Protein AF-A0A9X5X7S8-F1 (afdb_monomer)

Solvent-accessible surface area (backbone atoms only — not comparable to full-atom values): 10255 Å² total; per-residue (Å²): 139,88,82,79,71,63,35,46,61,73,51,61,55,65,94,65,98,62,32,58,43,44,41,69,52,70,78,84,65,47,69,49,73,74,69,90,82,85,62,91,90,72,56,97,88,68,83,87,87,81,84,82,87,75,83,74,54,84,71,75,39,79,61,80,44,50,60,21,44,30,41,74,48,73,40,27,12,26,93,45,73,24,58,97,58,22,93,83,48,43,58,40,38,66,39,53,30,46,49,61,84,63,31,38,35,29,89,80,42,79,94,50,71,48,75,65,82,80,72,81,94,77,85,83,78,86,71,54,73,68,56,48,53,53,50,52,53,58,48,49,58,55,28,70,75,49,77,82,44,80,40,65,82,64,83,75,82,84,132

Sequence (159 aa):
FRLECRDWTDCQVGNNDNANDVRDIDLTIPHMLSGPIGVEGAEPGDLLVVDILDLGPVPQQTGDAAGQGWGYTGIFAKANGGGFLTDYFPDAYKAVWDFHGQQAVSRHLPGIRFTGITHPGLFGTAPSTEMLARWNAREQALIDTDPNRVPPLAVPPDA

pLDDT: mean 95.01, std 6.03, range [49.91, 98.69]

Mean predicted aligned error: 3.45 Å

Structure (mmCIF, N/CA/C/O backbone):
data_AF-A0A9X5X7S8-F1
#
_entry.id   AF-A0A9X5X7S8-F1
#
loop_
_atom_site.group_PDB
_atom_site.id
_atom_site.type_symbol
_atom_site.label_atom_id
_atom_site.label_alt_id
_atom_site.label_comp_id
_atom_site.label_asym_id
_atom_site.label_entity_id
_atom_site.label_seq_id
_atom_site.pdbx_PDB_ins_code
_atom_site.Cartn_x
_atom_site.Cartn_y
_atom_site.Cartn_z
_atom_site.occupancy
_atom_site.B_iso_or_equiv
_atom_site.auth_seq_id
_atom_site.auth_comp_id
_atom_site.auth_asym_id
_atom_site.auth_atom_id
_atom_site.pdbx_PDB_model_num
ATOM 1 N N . PHE A 1 1 ? -3.133 22.196 6.987 1.00 92.31 1 PHE A N 1
ATOM 2 C CA . PHE A 1 1 ? -1.695 21.931 7.237 1.00 92.31 1 PHE A CA 1
ATOM 3 C C . PHE A 1 1 ? -1.187 20.970 6.162 1.00 92.31 1 PHE A C 1
ATOM 5 O O . PHE A 1 1 ? -1.970 20.624 5.285 1.00 92.31 1 PHE A O 1
ATOM 12 N N . ARG A 1 2 ? 0.094 20.585 6.175 1.00 92.94 2 ARG A N 1
ATOM 13 C CA . ARG A 1 2 ? 0.653 19.560 5.276 1.00 92.94 2 ARG A CA 1
ATOM 14 C C . ARG A 1 2 ? 1.170 18.393 6.106 1.00 92.94 2 ARG A C 1
ATOM 16 O O . ARG A 1 2 ? 1.623 18.615 7.225 1.00 92.94 2 ARG A O 1
ATOM 23 N N . LEU A 1 3 ? 1.090 17.193 5.550 1.00 93.62 3 LEU A N 1
ATOM 24 C CA . LEU A 1 3 ? 1.578 15.970 6.166 1.00 93.62 3 LEU A CA 1
ATOM 25 C C . LEU A 1 3 ? 2.434 15.236 5.138 1.00 93.62 3 LEU A C 1
ATOM 27 O O . LEU A 1 3 ? 1.958 14.934 4.046 1.00 93.62 3 LEU A O 1
ATOM 31 N N . GLU A 1 4 ? 3.693 14.984 5.473 1.00 92.50 4 GLU A N 1
ATOM 32 C CA . GLU A 1 4 ? 4.560 14.143 4.650 1.00 92.50 4 GLU A CA 1
ATOM 33 C C . GLU A 1 4 ? 4.287 12.678 4.976 1.00 92.50 4 GLU A C 1
ATOM 35 O O . GLU A 1 4 ? 4.047 12.339 6.134 1.00 92.50 4 GLU A O 1
ATOM 40 N N . CYS A 1 5 ? 4.296 11.821 3.959 1.00 92.81 5 CYS A N 1
ATOM 41 C CA . CYS A 1 5 ? 4.031 10.392 4.090 1.00 92.81 5 CYS A CA 1
ATOM 42 C C . CYS A 1 5 ? 5.209 9.611 3.518 1.00 92.81 5 CYS A C 1
ATOM 44 O O . CYS A 1 5 ? 5.721 9.954 2.450 1.00 92.81 5 CYS A O 1
ATOM 46 N N . ARG A 1 6 ? 5.621 8.559 4.223 1.00 93.19 6 ARG A N 1
ATOM 47 C CA . ARG A 1 6 ? 6.589 7.595 3.703 1.00 93.19 6 ARG A CA 1
ATOM 48 C C . ARG A 1 6 ? 5.872 6.597 2.794 1.00 93.19 6 ARG A C 1
ATOM 50 O O . ARG A 1 6 ? 4.664 6.399 2.914 1.00 93.19 6 ARG A O 1
ATOM 57 N N . ASP A 1 7 ? 6.618 5.975 1.887 1.00 95.31 7 ASP A N 1
ATOM 58 C CA . ASP A 1 7 ? 6.135 4.799 1.167 1.00 95.31 7 ASP A CA 1
ATOM 59 C C . ASP A 1 7 ? 5.621 3.740 2.156 1.00 95.31 7 ASP A C 1
ATOM 61 O O . ASP A 1 7 ? 6.226 3.521 3.209 1.00 95.31 7 ASP A O 1
ATOM 65 N N . TRP A 1 8 ? 4.514 3.078 1.808 1.00 97.31 8 TRP A N 1
ATOM 66 C CA . TRP A 1 8 ? 3.817 2.140 2.694 1.00 97.31 8 TRP A CA 1
ATOM 67 C C . TRP A 1 8 ? 4.706 1.007 3.213 1.00 97.31 8 TRP A C 1
ATOM 69 O O . TRP A 1 8 ? 4.443 0.505 4.302 1.00 97.31 8 TRP A O 1
ATOM 79 N N . THR A 1 9 ? 5.765 0.646 2.478 1.00 97.06 9 THR A N 1
ATOM 80 C CA . THR A 1 9 ? 6.698 -0.432 2.837 1.00 97.06 9 THR A CA 1
ATOM 81 C C . THR A 1 9 ? 7.872 0.021 3.682 1.00 97.06 9 THR A C 1
ATOM 83 O O . THR A 1 9 ? 8.786 -0.763 3.900 1.00 97.06 9 THR A O 1
ATOM 86 N N . ASP A 1 10 ? 7.894 1.276 4.131 1.00 96.50 10 ASP A N 1
ATOM 87 C CA . ASP A 1 10 ? 9.080 1.881 4.738 1.00 96.50 10 ASP A CA 1
ATOM 88 C C . ASP A 1 10 ? 10.268 1.967 3.755 1.00 96.50 10 ASP A C 1
ATOM 90 O O . ASP A 1 10 ? 11.433 1.959 4.145 1.00 96.50 10 ASP A O 1
ATOM 94 N N . CYS A 1 11 ? 9.983 2.113 2.456 1.00 96.12 11 CYS A N 1
ATOM 95 C CA . CYS A 1 11 ? 10.978 2.160 1.377 1.00 96.12 11 CYS A CA 1
ATOM 96 C C . CYS A 1 11 ? 11.795 0.862 1.206 1.00 96.12 11 CYS A C 1
ATOM 98 O O . CYS A 1 11 ? 12.955 0.920 0.800 1.00 96.12 11 CYS A O 1
ATOM 100 N N . GLN A 1 12 ? 11.209 -0.304 1.496 1.00 98.00 12 GLN A N 1
ATOM 101 C CA . GLN A 1 12 ? 11.860 -1.599 1.252 1.00 98.00 12 GLN A CA 1
ATOM 102 C C . GLN A 1 12 ? 12.048 -1.899 -0.245 1.00 98.00 12 GLN A C 1
ATOM 104 O O . GLN A 1 12 ? 12.989 -2.594 -0.626 1.00 98.00 12 GLN A O 1
ATOM 109 N N . VAL A 1 13 ? 11.175 -1.365 -1.106 1.00 98.31 13 VAL A N 1
ATOM 110 C CA . VAL A 1 13 ? 11.255 -1.543 -2.564 1.00 98.31 13 VAL A CA 1
ATOM 111 C C . VAL A 1 13 ? 12.123 -0.456 -3.192 1.00 98.31 13 VAL A C 1
ATOM 113 O O . VAL A 1 13 ? 11.889 0.733 -2.982 1.00 98.31 13 VAL A O 1
ATOM 116 N N . GLY A 1 14 ? 13.095 -0.860 -4.015 1.00 97.75 14 GLY A N 1
ATOM 117 C CA . GLY A 1 14 ? 14.013 0.049 -4.698 1.00 97.75 14 GLY A CA 1
ATOM 118 C C . GLY A 1 14 ? 13.693 0.273 -6.179 1.00 97.75 14 GLY A C 1
ATOM 119 O O . GLY A 1 14 ? 13.107 -0.581 -6.859 1.00 97.75 14 GLY A O 1
ATOM 120 N N . ASN A 1 15 ? 14.165 1.407 -6.713 1.00 98.25 15 ASN A N 1
ATOM 121 C CA . ASN A 1 15 ? 14.152 1.704 -8.147 1.00 98.25 15 ASN A CA 1
ATOM 122 C C . ASN A 1 15 ? 15.256 0.914 -8.867 1.00 98.25 15 ASN A C 1
ATOM 124 O O . ASN A 1 15 ? 16.349 1.409 -9.129 1.00 98.25 15 ASN A O 1
ATOM 128 N N . ASN A 1 16 ? 14.974 -0.351 -9.153 1.00 97.75 16 ASN A N 1
ATOM 129 C CA . ASN A 1 16 ? 15.875 -1.269 -9.841 1.00 97.75 16 ASN A CA 1
ATOM 130 C C . ASN A 1 16 ? 15.061 -2.288 -10.660 1.00 97.75 16 ASN A C 1
ATOM 132 O O . ASN A 1 16 ? 13.835 -2.361 -10.541 1.00 97.75 16 ASN A O 1
ATOM 136 N N . ASP A 1 17 ? 15.750 -3.093 -11.466 1.00 98.06 17 ASP A N 1
ATOM 137 C CA . ASP A 1 17 ? 15.126 -4.066 -12.377 1.00 98.06 17 ASP A CA 1
ATOM 138 C C . ASP A 1 17 ? 15.087 -5.482 -11.770 1.00 98.06 17 ASP A C 1
ATOM 140 O O . ASP A 1 17 ? 15.123 -6.488 -12.477 1.00 98.06 17 ASP A O 1
ATOM 144 N N . ASN A 1 18 ? 15.044 -5.571 -10.437 1.00 97.75 18 ASN A N 1
ATOM 145 C CA . ASN A 1 18 ? 15.018 -6.820 -9.687 1.00 97.75 18 ASN A CA 1
ATOM 146 C C . ASN A 1 18 ? 13.773 -6.880 -8.792 1.00 97.75 18 ASN A C 1
ATOM 148 O O . ASN A 1 18 ? 13.597 -6.034 -7.927 1.00 97.75 18 ASN A O 1
ATOM 152 N N . ALA A 1 19 ? 12.921 -7.891 -8.972 1.00 98.31 19 ALA A N 1
ATOM 153 C CA . ALA A 1 19 ? 11.708 -8.075 -8.170 1.00 98.31 19 ALA A CA 1
ATOM 154 C C . ALA A 1 19 ? 11.944 -8.801 -6.829 1.00 98.31 19 ALA A C 1
ATOM 156 O O . ALA A 1 19 ? 10.987 -9.082 -6.112 1.00 98.31 19 ALA A O 1
ATOM 157 N N 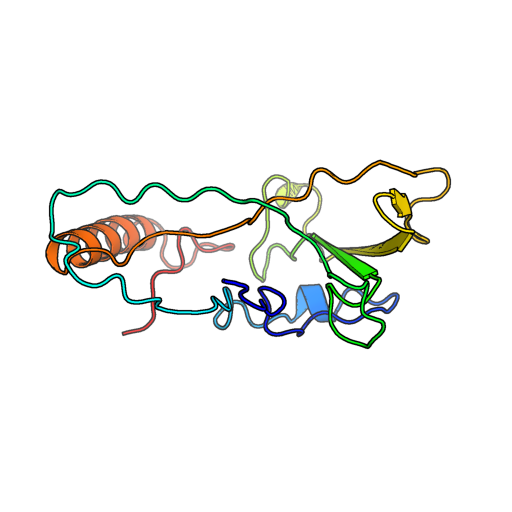. ASN A 1 20 ? 13.192 -9.122 -6.472 1.00 98.56 20 ASN A N 1
ATOM 158 C CA . ASN A 1 20 ? 13.505 -9.777 -5.202 1.00 98.56 20 ASN A CA 1
ATOM 159 C C . ASN A 1 20 ? 13.127 -8.914 -3.994 1.00 98.56 20 ASN A C 1
ATOM 161 O O . ASN A 1 20 ? 12.726 -9.467 -2.983 1.00 98.56 20 ASN A O 1
ATOM 165 N N . ASP A 1 21 ? 13.201 -7.585 -4.097 1.00 98.19 21 ASP A N 1
ATOM 166 C CA . ASP A 1 21 ? 12.756 -6.694 -3.017 1.00 98.19 21 ASP A CA 1
ATOM 167 C C . ASP A 1 21 ? 11.237 -6.749 -2.787 1.00 98.19 21 ASP A C 1
ATOM 169 O O . ASP A 1 21 ? 10.787 -6.578 -1.664 1.00 98.19 21 ASP A O 1
ATOM 173 N N . VAL A 1 22 ? 10.448 -7.074 -3.817 1.00 98.50 22 VAL A N 1
ATOM 174 C CA . VAL A 1 22 ? 9.015 -7.395 -3.686 1.00 98.50 22 VAL A CA 1
ATOM 175 C C . VAL A 1 22 ? 8.811 -8.819 -3.162 1.00 98.50 22 VAL A C 1
ATOM 177 O O . VAL A 1 22 ? 7.898 -9.056 -2.377 1.00 98.50 22 VAL A O 1
ATOM 180 N N . ARG A 1 23 ? 9.645 -9.782 -3.583 1.00 98.44 23 ARG A N 1
ATOM 181 C CA . ARG A 1 23 ? 9.575 -11.179 -3.116 1.00 98.44 23 ARG A CA 1
ATOM 182 C C . ARG A 1 23 ? 9.859 -11.297 -1.622 1.00 98.44 23 ARG A C 1
ATOM 184 O O . ARG A 1 23 ? 9.152 -12.026 -0.935 1.00 98.44 23 ARG A O 1
ATOM 191 N N . ASP A 1 24 ? 10.903 -10.618 -1.162 1.00 98.19 24 ASP A N 1
ATOM 192 C CA . ASP A 1 24 ? 11.489 -10.762 0.174 1.00 98.19 24 ASP A CA 1
ATOM 193 C C . ASP A 1 24 ? 11.032 -9.660 1.134 1.00 98.19 24 ASP A C 1
ATOM 195 O O . ASP A 1 24 ? 11.599 -9.512 2.214 1.00 98.19 24 ASP A O 1
ATOM 199 N N . ILE A 1 25 ? 10.035 -8.870 0.730 1.00 97.38 25 ILE A N 1
ATOM 200 C CA . ILE A 1 25 ? 9.527 -7.772 1.537 1.00 97.38 25 ILE A CA 1
ATOM 201 C C . ILE A 1 25 ? 9.036 -8.277 2.896 1.00 97.38 25 ILE A C 1
ATOM 203 O O . ILE A 1 25 ? 8.362 -9.310 2.987 1.00 97.38 25 ILE A O 1
ATOM 207 N N . ASP A 1 26 ? 9.339 -7.525 3.946 1.00 96.69 26 ASP A N 1
ATOM 208 C CA . ASP A 1 26 ? 8.786 -7.754 5.269 1.00 96.69 26 ASP A CA 1
ATOM 209 C C . ASP A 1 26 ? 7.400 -7.108 5.351 1.00 96.69 26 ASP A C 1
ATOM 211 O O . ASP A 1 26 ? 7.264 -5.888 5.493 1.00 96.69 26 ASP A O 1
ATOM 215 N N . LEU A 1 27 ? 6.364 -7.943 5.224 1.00 95.06 27 LEU A N 1
ATOM 216 C CA . LEU A 1 27 ? 4.960 -7.535 5.298 1.00 95.06 27 LEU A CA 1
ATOM 217 C C . LEU A 1 27 ? 4.465 -7.286 6.732 1.00 95.06 27 LEU A C 1
ATOM 219 O O . LEU A 1 27 ? 3.300 -6.932 6.892 1.00 95.06 27 LEU A O 1
ATOM 223 N N . THR A 1 28 ? 5.314 -7.422 7.757 1.00 93.44 28 THR A N 1
ATOM 224 C CA . THR A 1 28 ? 4.962 -7.037 9.138 1.00 93.44 28 THR A CA 1
ATOM 225 C C . THR A 1 28 ? 5.122 -5.531 9.390 1.00 93.44 28 THR A C 1
ATOM 227 O O . THR A 1 28 ? 4.569 -4.996 10.346 1.00 93.44 28 THR A O 1
ATOM 230 N N . ILE A 1 29 ? 5.849 -4.829 8.512 1.00 94.56 29 ILE A N 1
ATOM 231 C CA . ILE A 1 29 ? 6.125 -3.389 8.618 1.00 94.56 29 ILE A CA 1
ATOM 232 C C . ILE A 1 29 ? 4.991 -2.501 8.067 1.00 94.56 29 ILE A C 1
ATOM 234 O O . ILE A 1 29 ? 4.660 -1.500 8.708 1.00 94.56 29 ILE A O 1
ATOM 238 N N . PRO A 1 30 ? 4.392 -2.785 6.889 1.00 94.88 30 PRO A N 1
ATOM 239 C CA . PRO A 1 30 ? 3.355 -1.931 6.328 1.00 94.88 30 PRO A CA 1
ATOM 240 C C . PRO A 1 30 ? 2.097 -1.860 7.210 1.00 94.88 30 PRO A C 1
ATOM 242 O O . PRO A 1 30 ? 1.693 -2.830 7.835 1.00 94.88 30 PRO A O 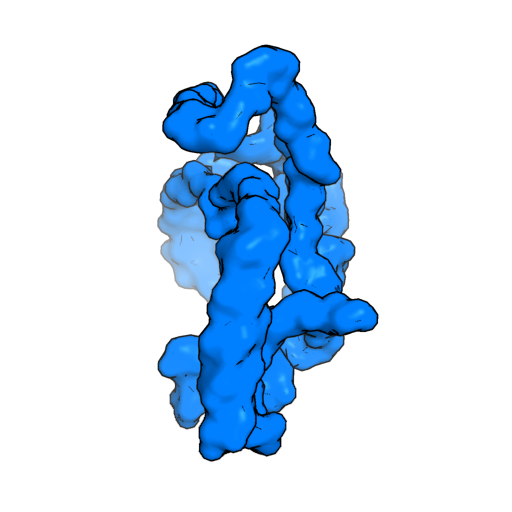1
ATOM 245 N N . HIS A 1 31 ? 1.358 -0.753 7.224 1.00 95.75 31 HIS A N 1
ATOM 246 C CA . HIS A 1 31 ? 1.538 0.455 6.418 1.00 95.75 31 HIS A CA 1
ATOM 247 C C . HIS A 1 31 ? 2.113 1.582 7.278 1.00 95.75 31 HIS A C 1
ATOM 249 O O . HIS A 1 31 ? 1.559 1.898 8.331 1.00 95.75 31 HIS A O 1
ATOM 255 N N . MET A 1 32 ? 3.162 2.252 6.799 1.00 96.31 32 MET A N 1
ATOM 256 C CA . MET A 1 32 ? 3.714 3.429 7.478 1.00 96.31 32 MET A CA 1
ATOM 257 C C . MET A 1 32 ? 2.767 4.631 7.357 1.00 96.31 32 MET A C 1
ATOM 259 O O . MET A 1 32 ? 2.703 5.285 6.316 1.00 96.31 32 MET A O 1
ATOM 263 N N . LEU A 1 33 ? 2.023 4.925 8.427 1.00 96.56 33 LEU A N 1
ATOM 264 C CA . LEU A 1 33 ? 1.075 6.040 8.485 1.00 96.56 33 LEU A CA 1
ATOM 265 C C . LEU A 1 33 ? 1.665 7.243 9.221 1.00 96.56 33 LEU A C 1
ATOM 267 O O . LEU A 1 33 ? 2.236 7.115 10.302 1.00 96.56 33 LEU A O 1
ATOM 271 N N . SER A 1 34 ? 1.450 8.434 8.670 1.00 96.50 34 SER A N 1
ATOM 272 C CA . SER A 1 34 ? 1.805 9.686 9.334 1.00 96.50 34 SER A CA 1
ATOM 273 C C . SER A 1 34 ? 0.689 10.124 10.281 1.00 96.50 34 SER A C 1
ATOM 275 O O . SER A 1 34 ? -0.441 10.366 9.861 1.00 96.50 34 SER A O 1
ATOM 277 N N . GLY A 1 35 ? 1.003 10.235 11.570 1.00 96.44 35 GLY A N 1
ATOM 278 C CA . GLY A 1 35 ? 0.042 10.562 12.620 1.00 96.44 35 GLY A CA 1
ATOM 279 C C . GLY A 1 35 ? 0.373 9.855 13.940 1.00 96.44 35 GLY A C 1
ATOM 280 O O . GLY A 1 35 ? 1.511 9.422 14.121 1.00 96.44 35 GLY A O 1
ATOM 281 N N . PRO A 1 36 ? -0.604 9.730 14.859 1.00 97.00 36 PRO A N 1
ATOM 282 C CA . PRO A 1 36 ? -1.965 10.271 14.768 1.00 97.00 36 PRO A CA 1
ATOM 283 C C . PRO A 1 36 ? -1.994 11.806 14.866 1.00 97.00 36 PRO A C 1
ATOM 285 O O . PRO A 1 36 ? -1.171 12.413 15.548 1.00 97.00 36 PRO A O 1
ATOM 288 N N . ILE A 1 37 ? -2.958 12.442 14.194 1.00 97.56 37 ILE A N 1
ATOM 289 C CA . ILE A 1 37 ? -3.185 13.894 14.276 1.00 97.56 37 ILE A CA 1
ATOM 290 C C . ILE A 1 37 ? -4.335 14.154 15.248 1.00 97.56 37 ILE A C 1
ATOM 292 O O . ILE A 1 37 ? -5.449 13.681 15.033 1.00 97.56 37 ILE A O 1
ATOM 296 N N . GLY A 1 38 ? -4.067 14.917 16.307 1.00 97.12 38 GLY A N 1
ATOM 297 C CA . GLY A 1 38 ? -5.094 15.348 17.253 1.00 97.12 38 GLY A CA 1
ATOM 298 C C . GLY A 1 38 ? -5.926 16.508 16.707 1.00 97.12 38 GLY A C 1
ATOM 299 O O . GLY A 1 38 ? -5.375 17.470 16.173 1.00 97.12 38 GLY A O 1
ATOM 300 N N . VAL A 1 39 ? -7.246 16.429 16.881 1.00 97.88 39 VAL A N 1
ATOM 301 C CA . VAL A 1 39 ? -8.192 17.517 16.598 1.00 97.88 39 VAL A CA 1
ATOM 302 C C . VAL A 1 39 ? -8.837 17.921 17.918 1.00 97.88 39 VAL A C 1
ATOM 304 O O . VAL A 1 39 ? -9.577 17.144 18.516 1.00 97.88 39 VAL A O 1
ATOM 307 N N . GLU A 1 40 ? -8.502 19.113 18.409 1.00 98.12 40 GLU A N 1
ATOM 308 C CA . GLU A 1 40 ? -9.026 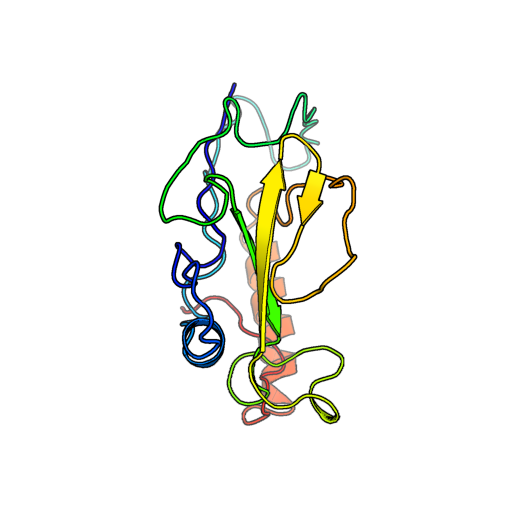19.623 19.678 1.00 98.12 40 GLU A CA 1
ATOM 309 C C . GLU A 1 40 ? -10.553 19.767 19.615 1.00 98.12 40 GLU A C 1
ATOM 311 O O . GLU A 1 40 ? -11.093 20.325 18.661 1.00 98.12 40 GLU A O 1
ATOM 316 N N . GLY A 1 41 ? -11.241 19.248 20.635 1.00 98.00 41 GLY A N 1
ATOM 317 C CA . GLY A 1 41 ? -12.700 19.289 20.742 1.00 98.00 41 GLY A CA 1
ATOM 318 C C . GLY A 1 41 ? -13.454 18.194 19.982 1.00 98.00 41 GLY A C 1
ATOM 319 O O . GLY A 1 41 ? -14.672 18.161 20.090 1.00 98.00 41 GLY A O 1
ATOM 320 N N . ALA A 1 42 ? -12.777 17.305 19.246 1.00 98.19 42 ALA A N 1
ATOM 321 C CA . ALA A 1 42 ? -13.430 16.156 18.617 1.00 98.19 42 ALA A CA 1
ATOM 322 C C . ALA A 1 42 ? -13.769 15.065 19.651 1.00 98.19 42 ALA A C 1
ATOM 324 O O . ALA A 1 42 ? -12.903 14.660 20.433 1.00 98.19 42 ALA A O 1
ATOM 325 N N . GLU A 1 43 ? -15.001 14.548 19.616 1.00 97.81 43 GLU A N 1
ATOM 326 C CA . GLU A 1 43 ? -15.514 13.549 20.561 1.00 97.81 43 GLU A CA 1
ATOM 327 C C . GLU A 1 43 ? -16.027 12.268 19.862 1.00 97.81 43 GLU A C 1
ATOM 329 O O . GLU A 1 43 ? -16.352 12.271 18.669 1.00 97.81 43 GLU A O 1
ATOM 334 N N . PRO A 1 44 ? -16.117 11.122 20.574 1.00 97.69 44 PRO A N 1
ATOM 335 C CA . PRO A 1 44 ? -16.738 9.918 20.029 1.00 97.69 44 PRO A CA 1
ATOM 336 C C . PRO A 1 44 ? -18.186 10.165 19.579 1.00 97.69 44 PRO A C 1
ATOM 338 O O . PRO A 1 44 ? -19.044 10.517 20.383 1.00 97.69 44 PRO A O 1
ATOM 341 N N . GLY A 1 45 ? -18.463 9.903 18.301 1.00 96.88 45 GLY A N 1
ATOM 342 C CA . GLY A 1 45 ? -19.774 10.131 17.682 1.00 96.88 45 GLY A CA 1
ATOM 343 C C . GLY A 1 45 ? -19.788 11.284 16.677 1.00 96.88 45 GLY A C 1
ATOM 344 O O . GLY A 1 45 ? -20.701 11.341 15.854 1.00 96.88 45 GLY A O 1
ATOM 345 N N . ASP A 1 46 ? -18.762 12.135 16.684 1.00 98.38 46 ASP A N 1
ATOM 346 C CA . ASP A 1 46 ? -18.594 13.185 15.684 1.00 98.38 46 ASP A CA 1
ATOM 347 C C . ASP A 1 46 ? -18.204 12.636 14.306 1.00 98.38 46 ASP A C 1
ATOM 349 O O . ASP A 1 46 ? -17.679 11.528 14.151 1.00 98.38 46 ASP A O 1
ATOM 353 N N . LEU A 1 47 ? -18.414 13.471 13.286 1.00 98.06 47 LEU A N 1
ATOM 354 C CA . LEU A 1 47 ? -17.867 13.276 11.948 1.00 98.06 47 LEU A CA 1
ATOM 355 C C . LEU A 1 47 ? -16.707 14.241 11.723 1.00 98.06 47 LEU A C 1
ATOM 357 O O . LEU A 1 47 ? -16.875 15.458 11.788 1.00 98.06 47 LEU A O 1
ATOM 361 N N . LEU A 1 48 ? -15.541 13.694 11.381 1.00 97.75 48 LEU A N 1
ATOM 362 C CA . LEU A 1 48 ? -14.409 14.497 10.940 1.00 97.75 48 LEU A CA 1
ATOM 363 C C . LEU A 1 48 ? -14.516 14.756 9.432 1.00 97.75 48 LEU A C 1
ATOM 365 O O . LEU A 1 48 ? -14.384 13.834 8.627 1.00 97.75 48 LEU A O 1
ATOM 369 N N . VAL A 1 49 ? -14.734 16.014 9.050 1.00 97.50 49 VAL A N 1
ATOM 370 C CA . VAL A 1 49 ? -14.700 16.444 7.645 1.00 97.50 49 VAL A CA 1
ATOM 371 C C . VAL A 1 49 ? -13.258 16.760 7.260 1.00 97.50 49 VAL A C 1
ATOM 373 O O . VAL A 1 49 ? -12.618 17.607 7.883 1.00 97.50 49 VAL A O 1
ATOM 376 N N . VAL A 1 50 ? -12.743 16.075 6.237 1.00 97.50 50 VAL A N 1
ATOM 377 C CA . VAL A 1 50 ? -11.376 16.259 5.733 1.00 97.50 50 VAL A CA 1
ATOM 378 C C . VAL A 1 50 ? -11.424 16.639 4.260 1.00 97.50 50 VAL A C 1
ATOM 380 O O . VAL A 1 50 ? -11.724 15.805 3.409 1.00 97.50 50 VAL A O 1
ATOM 383 N N . ASP A 1 51 ? -11.062 17.885 3.965 1.00 97.19 51 ASP A N 1
ATOM 384 C CA . ASP A 1 51 ? -10.863 18.350 2.595 1.00 97.19 51 ASP A CA 1
ATOM 385 C C . ASP A 1 51 ? -9.411 18.107 2.168 1.00 97.19 51 ASP A C 1
ATOM 387 O O . ASP A 1 51 ? -8.476 18.756 2.650 1.00 97.19 51 ASP A O 1
ATOM 391 N N . ILE A 1 52 ? -9.209 17.170 1.239 1.00 95.31 52 ILE A N 1
ATOM 392 C CA . ILE A 1 52 ? -7.908 16.956 0.597 1.00 95.31 52 ILE A CA 1
ATOM 393 C C . ILE A 1 52 ? -7.742 18.031 -0.475 1.00 95.31 52 ILE A C 1
ATOM 395 O O . ILE A 1 52 ? -8.240 17.903 -1.591 1.00 95.31 52 ILE A O 1
ATOM 399 N N . LEU A 1 53 ? -7.068 19.119 -0.103 1.00 94.75 53 LEU A N 1
ATOM 400 C CA . LEU A 1 53 ? -6.902 20.285 -0.973 1.00 94.75 53 LEU A CA 1
ATOM 401 C C . LEU A 1 53 ? -5.948 20.024 -2.142 1.00 94.75 53 LEU A C 1
ATOM 403 O O . LEU A 1 53 ? -6.141 20.568 -3.225 1.00 94.75 53 LEU A O 1
ATOM 407 N N . ASP A 1 54 ? -4.906 19.232 -1.901 1.00 90.75 54 ASP A N 1
ATOM 408 C CA . ASP A 1 54 ? -3.926 18.823 -2.901 1.00 90.75 54 ASP A CA 1
ATOM 409 C C . ASP A 1 54 ? -3.226 17.543 -2.428 1.00 90.75 54 ASP A C 1
ATOM 411 O O . ASP A 1 54 ? -3.129 17.288 -1.221 1.00 90.75 54 ASP A O 1
ATOM 415 N N . LEU A 1 55 ? -2.738 16.741 -3.372 1.00 89.44 55 LEU A N 1
ATOM 416 C CA . LEU A 1 55 ? -2.002 15.517 -3.091 1.00 89.44 55 LEU A CA 1
ATOM 417 C C . LEU A 1 55 ? -0.941 15.272 -4.158 1.00 89.44 5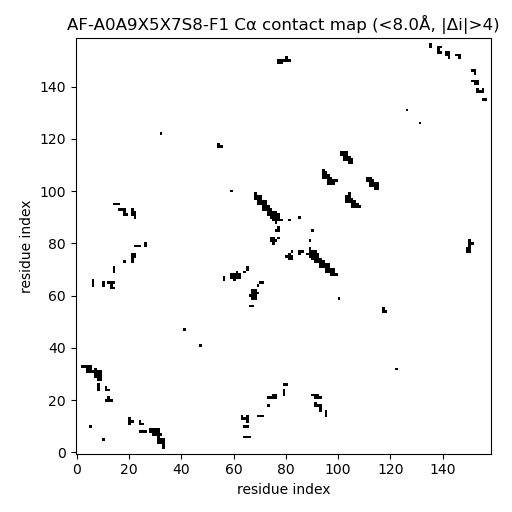5 LEU A C 1
ATOM 419 O O . LEU A 1 55 ? -1.221 15.162 -5.351 1.00 89.44 55 LEU A O 1
ATOM 423 N N . GLY A 1 56 ? 0.282 15.082 -3.690 1.00 82.56 56 GLY A N 1
ATOM 424 C CA . GLY A 1 56 ? 1.415 14.741 -4.521 1.00 82.56 56 GLY A CA 1
ATOM 425 C C . GLY A 1 56 ? 2.709 15.218 -3.880 1.00 82.56 56 GLY A C 1
ATOM 426 O O . GLY A 1 56 ? 2.697 15.860 -2.825 1.00 82.56 56 GLY A O 1
ATOM 427 N N . PRO A 1 57 ? 3.846 14.920 -4.507 1.00 70.25 57 PRO A N 1
ATOM 428 C CA . PRO A 1 57 ? 5.117 15.472 -4.084 1.00 70.25 57 PRO A CA 1
ATOM 429 C C . PRO A 1 57 ? 5.134 16.963 -4.468 1.00 70.25 57 PRO A C 1
ATOM 431 O O . PRO A 1 57 ? 5.235 17.321 -5.642 1.00 70.25 57 PRO A O 1
ATOM 434 N N . VAL A 1 58 ? 4.964 17.847 -3.478 1.00 66.12 58 VAL A N 1
ATOM 435 C CA . VAL A 1 58 ? 4.894 19.307 -3.670 1.00 66.12 58 VAL A CA 1
ATOM 436 C C . VAL A 1 58 ? 6.048 20.001 -2.926 1.00 66.12 58 VAL A C 1
ATOM 438 O O . VAL A 1 58 ? 5.939 20.211 -1.714 1.00 66.12 58 VAL A O 1
ATOM 441 N N . PRO A 1 59 ? 7.127 20.431 -3.618 1.00 79.12 59 PRO A N 1
ATOM 442 C CA . PRO A 1 59 ? 7.456 20.162 -5.026 1.00 79.12 59 PRO A CA 1
ATOM 443 C C . PRO A 1 59 ? 7.854 18.697 -5.263 1.00 79.12 59 PRO A C 1
ATOM 445 O O . PRO A 1 59 ? 8.136 17.969 -4.310 1.00 79.12 59 PRO A O 1
ATOM 448 N N . GLN A 1 60 ? 7.911 18.278 -6.536 1.00 79.62 60 GLN A N 1
ATOM 449 C CA . GLN A 1 60 ? 8.368 16.936 -6.901 1.00 79.62 60 GLN A CA 1
ATOM 450 C C . GLN A 1 60 ? 9.779 16.723 -6.351 1.00 79.62 60 GLN A C 1
ATOM 452 O O . GLN A 1 60 ? 10.728 17.366 -6.799 1.00 79.62 60 GLN A O 1
ATOM 457 N N . GLN A 1 61 ? 9.903 15.838 -5.365 1.00 86.50 61 GLN A N 1
ATOM 458 C CA . GLN A 1 61 ? 11.201 15.429 -4.845 1.00 86.50 61 GLN A CA 1
ATOM 459 C C . GLN A 1 61 ? 11.853 14.446 -5.819 1.00 86.50 61 GLN A C 1
ATOM 461 O O . GLN A 1 61 ? 11.145 13.759 -6.558 1.00 86.50 61 GLN A O 1
ATOM 466 N N . THR A 1 62 ? 13.180 14.368 -5.774 1.00 90.25 62 THR A N 1
ATOM 467 C CA . THR A 1 62 ? 13.991 13.371 -6.481 1.00 90.25 62 THR A CA 1
ATOM 468 C C . THR A 1 62 ? 14.844 12.653 -5.448 1.00 90.25 62 THR A C 1
ATOM 470 O O . THR A 1 62 ? 15.523 13.318 -4.665 1.00 90.25 62 THR A O 1
ATOM 473 N N . GLY A 1 63 ? 14.817 11.324 -5.438 1.00 92.75 63 GLY A N 1
ATOM 474 C CA . GLY A 1 63 ? 15.602 10.532 -4.498 1.00 92.75 63 GLY A CA 1
ATOM 475 C C . GLY A 1 63 ? 15.284 9.043 -4.556 1.00 92.75 63 GLY A C 1
ATOM 476 O O . GLY A 1 63 ? 14.552 8.576 -5.430 1.00 92.75 63 GLY A O 1
ATOM 477 N N . ASP A 1 64 ? 15.860 8.300 -3.616 1.00 94.25 64 ASP A N 1
ATOM 478 C CA . ASP A 1 64 ? 15.848 6.836 -3.630 1.00 94.25 64 ASP A CA 1
ATOM 479 C C . ASP A 1 64 ? 14.565 6.230 -3.048 1.00 94.25 64 ASP A C 1
ATOM 481 O O . ASP A 1 64 ? 14.352 5.029 -3.180 1.00 94.25 64 ASP A O 1
ATOM 485 N N . ALA A 1 65 ? 13.693 7.030 -2.425 1.00 93.94 65 ALA A N 1
ATOM 486 C CA . ALA A 1 65 ? 12.417 6.557 -1.896 1.00 93.94 65 ALA A CA 1
ATOM 487 C C . ALA A 1 65 ? 11.293 6.674 -2.935 1.00 93.94 65 ALA A C 1
ATOM 489 O O . ALA A 1 65 ? 11.188 7.676 -3.648 1.00 93.94 65 ALA A O 1
ATOM 490 N N . ALA A 1 66 ? 10.398 5.683 -2.979 1.00 94.50 66 ALA A N 1
ATOM 491 C CA . ALA A 1 66 ? 9.179 5.785 -3.776 1.00 94.50 66 ALA A CA 1
ATOM 492 C C . ALA A 1 66 ? 8.359 7.018 -3.342 1.00 94.50 66 ALA A C 1
ATOM 494 O O . ALA A 1 66 ? 8.247 7.331 -2.158 1.00 94.50 66 ALA A O 1
ATOM 495 N N . GLY A 1 67 ? 7.831 7.753 -4.320 1.00 91.88 67 GLY A N 1
ATOM 496 C CA . GLY A 1 67 ? 7.258 9.093 -4.158 1.00 91.88 67 GLY A CA 1
ATOM 497 C C . GLY A 1 67 ? 8.228 10.226 -4.525 1.00 91.88 67 GLY A C 1
ATOM 498 O O . GLY A 1 67 ? 7.784 11.312 -4.908 1.00 91.88 67 GLY A O 1
ATOM 499 N N . GLN A 1 68 ? 9.544 9.978 -4.516 1.00 93.31 68 GLN A N 1
ATOM 500 C CA . GLN A 1 68 ? 10.572 10.959 -4.886 1.00 93.31 68 GLN A CA 1
ATOM 501 C C . GLN A 1 68 ? 10.939 10.877 -6.375 1.00 93.31 68 GLN A C 1
ATOM 503 O O . GLN A 1 68 ? 12.081 10.625 -6.757 1.00 93.31 68 GLN A O 1
ATOM 508 N N . GLY A 1 69 ? 9.943 11.107 -7.228 1.00 93.81 69 GLY A N 1
ATOM 509 C CA . GLY A 1 69 ? 10.102 11.197 -8.687 1.00 93.81 69 GLY A CA 1
ATOM 510 C C . GLY A 1 69 ? 9.825 9.885 -9.406 1.00 93.81 69 GLY A C 1
ATOM 511 O O . GLY A 1 69 ? 9.793 9.849 -10.633 1.00 93.81 69 GLY A O 1
ATOM 512 N N . TRP A 1 70 ? 9.577 8.827 -8.641 1.00 96.19 70 TRP A N 1
ATOM 513 C CA . TRP A 1 70 ? 9.259 7.505 -9.142 1.00 96.19 70 TRP A CA 1
ATOM 514 C C . TRP A 1 70 ? 8.337 6.761 -8.168 1.00 96.19 70 TRP A C 1
ATOM 516 O O . TRP A 1 70 ? 8.181 7.156 -7.012 1.00 96.19 70 TRP A O 1
ATOM 526 N N . GLY A 1 71 ? 7.739 5.668 -8.623 1.00 96.62 71 GLY A N 1
ATOM 527 C CA . GLY A 1 71 ? 6.979 4.723 -7.807 1.00 96.62 71 GLY A CA 1
ATOM 528 C C . GLY A 1 71 ? 7.013 3.327 -8.419 1.00 96.62 71 GLY A C 1
ATOM 529 O O . GLY A 1 71 ? 7.714 3.085 -9.400 1.00 96.62 71 GLY A O 1
ATOM 530 N N . TYR A 1 72 ? 6.258 2.387 -7.862 1.00 98.12 72 TYR A N 1
ATOM 531 C CA . TYR A 1 72 ? 6.265 1.008 -8.342 1.00 98.12 72 TYR A CA 1
ATOM 532 C C . TYR A 1 72 ? 4.883 0.364 -8.296 1.00 98.12 72 TYR A C 1
ATOM 534 O O . TYR A 1 72 ? 3.991 0.770 -7.557 1.00 98.12 72 TYR A O 1
ATOM 542 N N . THR A 1 73 ? 4.726 -0.677 -9.102 1.00 98.00 73 THR A N 1
ATOM 543 C CA . THR A 1 73 ? 3.669 -1.674 -8.975 1.00 98.00 73 THR A CA 1
ATOM 544 C C . THR A 1 73 ? 4.341 -3.007 -8.700 1.00 98.00 73 THR A C 1
ATOM 546 O O . THR A 1 73 ? 5.202 -3.427 -9.473 1.00 98.00 73 THR A O 1
ATOM 549 N N . GLY A 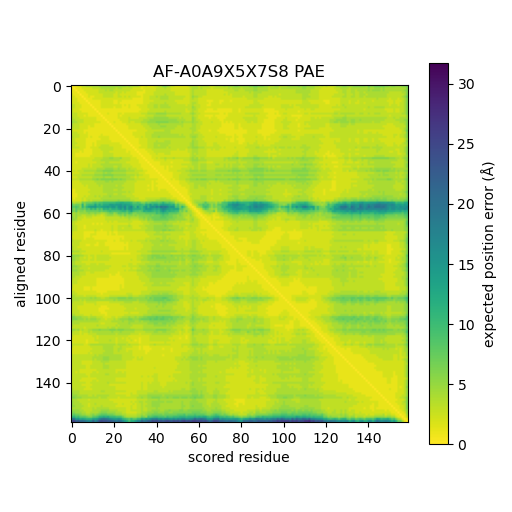1 74 ? 3.961 -3.655 -7.603 1.00 97.31 74 GLY A N 1
ATOM 550 C CA . GLY A 1 74 ? 4.421 -4.991 -7.245 1.00 97.31 74 GLY A CA 1
ATOM 551 C C . GLY A 1 74 ? 3.312 -6.022 -7.422 1.00 97.31 74 GLY A C 1
ATOM 552 O O . GLY A 1 74 ? 2.143 -5.733 -7.174 1.00 97.31 74 GLY A O 1
ATOM 553 N N . ILE A 1 75 ? 3.689 -7.229 -7.828 1.00 98.12 75 ILE A N 1
ATOM 554 C CA . ILE A 1 75 ? 2.897 -8.441 -7.614 1.00 98.12 75 ILE A CA 1
ATOM 555 C C . ILE A 1 75 ? 3.696 -9.265 -6.616 1.00 98.12 75 ILE A C 1
ATOM 557 O O . ILE A 1 75 ? 4.856 -9.578 -6.880 1.00 98.12 75 ILE A O 1
ATOM 561 N N . PHE A 1 76 ? 3.101 -9.579 -5.472 1.00 98.31 76 PHE A N 1
ATOM 562 C CA . PHE A 1 76 ? 3.753 -10.407 -4.471 1.00 98.31 76 PHE A CA 1
ATOM 563 C C . PHE A 1 76 ? 3.776 -11.876 -4.884 1.00 98.31 76 PHE A C 1
ATOM 565 O O . PHE A 1 76 ? 2.834 -12.379 -5.501 1.00 98.31 76 PHE A O 1
ATOM 572 N N . ALA A 1 77 ? 4.830 -12.581 -4.474 1.00 98.19 77 ALA A N 1
ATOM 573 C CA . ALA A 1 77 ? 4.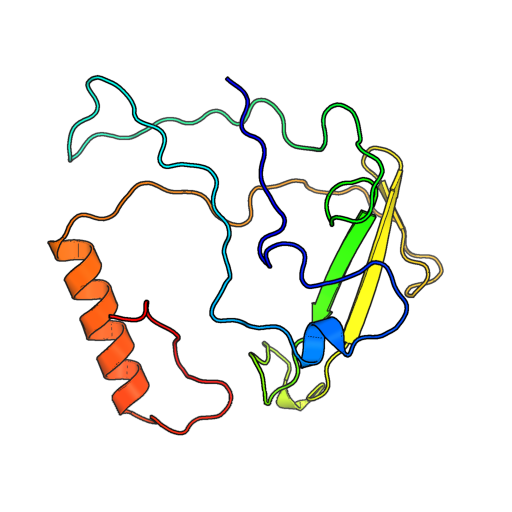875 -14.028 -4.613 1.00 98.19 77 ALA A CA 1
ATOM 574 C C . ALA A 1 77 ? 3.759 -14.673 -3.778 1.00 98.19 77 ALA A C 1
ATOM 576 O O . ALA A 1 77 ? 3.449 -14.217 -2.676 1.00 98.19 77 ALA A O 1
ATOM 577 N N . LYS A 1 78 ? 3.201 -15.791 -4.251 1.00 98.06 78 LYS A N 1
ATOM 578 C CA . LYS A 1 78 ? 2.172 -16.558 -3.528 1.00 98.06 78 LYS A CA 1
ATOM 579 C C . LYS A 1 78 ? 2.612 -16.927 -2.110 1.00 98.06 78 LYS A C 1
ATOM 581 O O . LYS A 1 78 ? 1.799 -16.944 -1.193 1.00 98.06 78 LYS A O 1
ATOM 586 N N . ALA A 1 79 ? 3.900 -17.216 -1.943 1.00 97.31 79 ALA A N 1
ATOM 587 C CA . ALA A 1 79 ? 4.488 -17.588 -0.662 1.00 97.31 79 ALA A CA 1
ATOM 588 C C . ALA A 1 79 ? 4.672 -16.409 0.314 1.00 97.31 79 ALA A C 1
ATOM 590 O O . ALA A 1 79 ? 4.887 -16.658 1.494 1.00 97.31 79 ALA A O 1
ATOM 591 N N . ASN A 1 80 ? 4.587 -15.157 -0.150 1.00 97.00 80 ASN A N 1
ATOM 592 C CA . ASN A 1 80 ? 4.781 -13.966 0.676 1.00 97.00 80 ASN A CA 1
ATOM 593 C C . ASN A 1 80 ? 3.781 -12.866 0.285 1.00 97.00 80 ASN A C 1
ATOM 595 O O . ASN A 1 80 ? 4.107 -11.980 -0.493 1.00 97.00 80 ASN A O 1
ATOM 599 N N . GLY A 1 81 ? 2.541 -12.964 0.775 1.00 95.75 81 GLY A N 1
ATOM 600 C CA . GLY A 1 81 ? 1.459 -11.993 0.541 1.00 95.75 81 GLY A CA 1
ATOM 601 C C . GLY A 1 81 ? 0.463 -12.400 -0.549 1.00 95.75 81 GLY A C 1
ATOM 602 O O . GLY A 1 81 ? -0.746 -12.382 -0.320 1.00 95.75 81 GLY A O 1
ATOM 603 N N . GLY A 1 82 ? 0.948 -12.845 -1.712 1.00 96.62 82 GLY A N 1
ATOM 604 C CA . GLY A 1 82 ? 0.111 -13.216 -2.857 1.00 96.62 82 GLY A CA 1
ATOM 605 C C . GLY A 1 82 ? -0.746 -12.069 -3.415 1.00 96.62 82 GLY A C 1
ATOM 606 O O . GLY A 1 82 ? -0.446 -10.888 -3.262 1.00 96.62 82 GLY A O 1
ATOM 607 N N . GLY A 1 83 ? -1.820 -12.416 -4.122 1.00 96.25 83 GLY A N 1
ATOM 608 C CA . GLY A 1 83 ? -2.703 -11.439 -4.759 1.00 96.25 83 GLY A CA 1
ATOM 609 C C . GLY A 1 83 ? -3.880 -12.088 -5.480 1.00 96.25 83 GLY A C 1
ATOM 610 O O . GLY A 1 83 ? -4.027 -13.310 -5.488 1.00 96.25 83 GLY A O 1
ATOM 611 N N . PHE A 1 84 ? -4.716 -11.270 -6.119 1.00 97.69 84 PHE A N 1
ATOM 612 C CA . PHE A 1 84 ? -5.973 -11.727 -6.725 1.00 97.69 84 PHE A CA 1
ATOM 613 C C . PHE A 1 84 ? -5.792 -12.834 -7.782 1.00 97.69 84 PHE A C 1
ATOM 615 O O . PHE A 1 84 ? -6.594 -13.758 -7.850 1.00 97.69 84 PHE A O 1
ATOM 622 N N . LEU A 1 85 ? -4.721 -12.768 -8.583 1.00 97.88 85 LEU A N 1
ATOM 623 C CA . LEU A 1 85 ? -4.414 -13.735 -9.650 1.00 97.88 85 LEU A CA 1
ATOM 624 C C . LEU A 1 85 ? -3.226 -14.650 -9.310 1.00 97.88 85 LEU A C 1
ATOM 626 O O . LEU A 1 85 ? -2.550 -15.141 -10.212 1.00 97.88 85 LEU A O 1
ATOM 630 N N . THR A 1 86 ? -2.945 -14.877 -8.024 1.00 97.06 86 THR A N 1
ATOM 631 C CA . THR A 1 86 ? -1.724 -15.581 -7.583 1.00 97.06 86 THR A CA 1
ATOM 632 C C . THR A 1 86 ? -1.620 -17.033 -8.067 1.00 97.06 86 THR A C 1
ATOM 634 O O . THR A 1 86 ? -0.522 -17.565 -8.178 1.00 97.06 86 THR A O 1
ATOM 637 N N . ASP A 1 87 ? -2.736 -17.675 -8.424 1.00 96.75 87 ASP A N 1
ATOM 638 C CA . ASP A 1 87 ? -2.714 -19.018 -9.021 1.00 96.75 87 ASP A CA 1
ATOM 639 C C . ASP A 1 87 ? -2.219 -19.025 -10.478 1.00 96.75 87 ASP A C 1
ATOM 641 O O . ASP A 1 87 ? -1.757 -20.055 -10.963 1.00 96.75 87 ASP A O 1
ATOM 645 N N . TYR A 1 88 ? -2.287 -17.881 -11.167 1.00 97.69 88 TYR A N 1
ATOM 646 C CA . TYR A 1 88 ? -1.780 -17.700 -12.532 1.00 97.69 88 TYR A CA 1
ATOM 647 C C . TYR A 1 88 ? -0.391 -17.052 -12.553 1.00 97.69 88 TYR A C 1
ATOM 649 O O . TYR A 1 88 ? 0.421 -17.370 -13.418 1.00 97.69 88 TYR A O 1
ATOM 657 N N . PHE A 1 89 ? -0.117 -16.161 -11.597 1.00 97.56 89 PHE A N 1
ATOM 658 C CA . PHE A 1 89 ? 1.147 -15.436 -11.448 1.00 97.56 89 PHE A CA 1
ATOM 659 C C . PHE A 1 89 ? 1.684 -15.636 -10.020 1.00 97.56 89 PHE A C 1
ATOM 661 O O . PHE A 1 89 ? 1.482 -14.770 -9.166 1.00 97.56 89 PHE A O 1
ATOM 668 N N . PRO A 1 90 ? 2.298 -16.797 -9.724 1.00 98.00 90 PRO A N 1
ATOM 669 C CA . PRO A 1 90 ? 2.709 -17.145 -8.364 1.00 98.00 90 PRO A CA 1
ATOM 670 C C . PRO A 1 90 ? 4.034 -16.504 -7.930 1.00 98.00 90 PRO A C 1
ATOM 672 O O . PRO A 1 90 ? 4.330 -16.500 -6.735 1.00 98.00 90 PRO A O 1
ATOM 675 N N . ASP A 1 91 ? 4.826 -15.982 -8.867 1.00 98.50 91 ASP A N 1
ATOM 676 C CA . ASP A 1 91 ? 6.118 -15.352 -8.589 1.00 98.50 91 ASP A CA 1
ATOM 677 C C . ASP A 1 91 ? 5.973 -13.858 -8.265 1.00 98.50 91 ASP A C 1
ATOM 679 O O . ASP A 1 91 ? 4.926 -13.248 -8.485 1.00 98.50 91 ASP A O 1
ATOM 683 N N . ALA A 1 92 ? 7.043 -13.253 -7.747 1.00 98.56 92 ALA A N 1
ATOM 684 C CA . ALA A 1 92 ? 7.089 -11.811 -7.543 1.00 98.56 92 ALA A CA 1
ATOM 685 C C . ALA A 1 92 ? 7.433 -11.072 -8.846 1.00 98.56 92 ALA A C 1
ATOM 687 O O . ALA A 1 92 ? 8.355 -11.461 -9.566 1.00 98.56 92 ALA A O 1
ATOM 688 N N . TYR A 1 93 ? 6.748 -9.957 -9.106 1.00 98.38 93 TYR A N 1
ATOM 689 C CA . TYR A 1 93 ? 6.994 -9.091 -10.264 1.00 98.38 93 TYR A CA 1
ATOM 690 C C . TYR A 1 93 ? 7.012 -7.621 -9.852 1.00 98.38 93 TYR A C 1
ATOM 692 O O . TYR A 1 93 ? 6.360 -7.231 -8.884 1.00 98.38 93 TYR A O 1
ATOM 700 N N . LYS A 1 94 ? 7.725 -6.788 -10.618 1.00 98.62 94 LYS A N 1
ATOM 701 C CA . LYS A 1 94 ? 7.824 -5.349 -10.359 1.00 98.62 94 LYS A CA 1
ATOM 702 C C . LYS A 1 94 ? 7.833 -4.523 -11.645 1.00 98.62 94 LYS A C 1
ATOM 704 O O . LYS A 1 94 ? 8.643 -4.750 -12.544 1.00 98.62 94 LYS A O 1
ATOM 709 N N . ALA A 1 95 ? 6.984 -3.503 -11.698 1.00 98.50 95 ALA A N 1
ATOM 710 C CA . ALA A 1 95 ? 7.057 -2.412 -12.663 1.00 98.50 95 ALA A CA 1
ATOM 711 C C . ALA A 1 95 ? 7.477 -1.130 -11.943 1.00 98.50 95 ALA A C 1
ATOM 713 O O . ALA A 1 95 ? 6.861 -0.772 -10.943 1.00 98.50 95 ALA A O 1
ATOM 714 N N . VAL A 1 96 ? 8.505 -0.440 -12.438 1.00 98.56 96 VAL A N 1
ATOM 715 C CA . VAL A 1 96 ? 8.892 0.877 -11.915 1.00 98.56 96 VAL A CA 1
ATOM 716 C C . VAL A 1 96 ? 8.335 1.969 -12.817 1.00 98.56 96 VAL A C 1
ATOM 718 O O . VAL A 1 96 ? 8.385 1.842 -14.042 1.00 98.56 96 VAL A O 1
ATOM 721 N N . TRP A 1 97 ? 7.805 3.020 -12.200 1.00 98.00 97 TRP A N 1
ATOM 722 C CA . TRP A 1 97 ? 7.171 4.158 -12.845 1.00 98.00 97 TRP A CA 1
ATOM 723 C C . TRP A 1 97 ? 7.958 5.431 -12.568 1.00 98.00 97 TRP A C 1
ATOM 725 O O . TRP A 1 97 ? 8.142 5.780 -11.409 1.00 98.00 97 TRP A O 1
ATOM 735 N N . ASP A 1 98 ? 8.361 6.142 -13.613 1.00 96.44 98 ASP A N 1
ATOM 736 C CA . ASP A 1 98 ? 8.967 7.468 -13.514 1.00 96.44 98 ASP A CA 1
ATOM 737 C C . ASP A 1 98 ? 7.879 8.540 -13.659 1.00 96.44 98 ASP A C 1
ATOM 739 O O . ASP A 1 98 ? 7.012 8.456 -14.541 1.00 96.44 98 ASP A O 1
ATOM 743 N N . PHE A 1 99 ? 7.908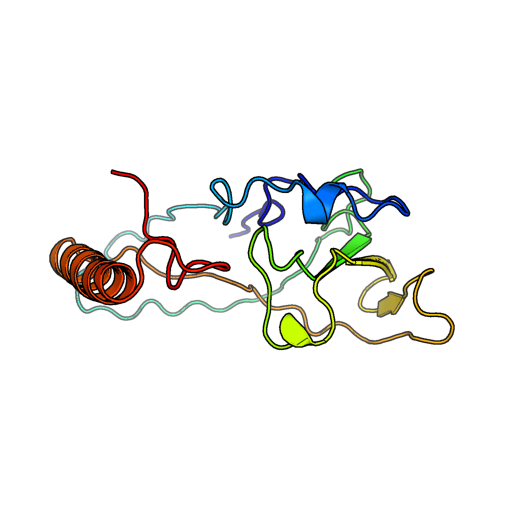 9.549 -12.787 1.00 94.69 99 PHE A N 1
ATOM 744 C CA . PHE A 1 99 ? 6.910 10.614 -12.747 1.00 94.69 99 PHE A CA 1
ATOM 745 C C . PHE A 1 99 ? 7.384 11.858 -13.507 1.00 94.69 99 PHE A C 1
ATOM 747 O O . PHE A 1 99 ? 8.453 12.416 -13.263 1.00 94.69 99 PHE A O 1
ATOM 754 N N . HIS A 1 100 ? 6.544 12.335 -14.423 1.00 92.25 100 HIS A N 1
ATOM 755 C CA . HIS A 1 100 ? 6.746 13.544 -15.216 1.00 92.25 100 HIS A CA 1
ATOM 756 C C . HIS A 1 100 ? 5.568 14.497 -14.997 1.00 92.25 100 HIS A C 1
ATOM 758 O O . HIS A 1 100 ? 4.613 14.539 -15.781 1.00 92.25 100 HIS A O 1
ATOM 764 N N . GLY A 1 101 ? 5.612 15.241 -13.889 1.00 88.81 101 GLY A N 1
ATOM 765 C CA . GLY A 1 101 ? 4.445 15.973 -13.400 1.00 88.81 101 GLY A CA 1
ATOM 766 C C . GLY A 1 101 ? 3.343 14.986 -13.016 1.00 88.81 101 GLY A C 1
ATOM 767 O O . GLY A 1 101 ? 3.575 14.085 -12.224 1.00 88.81 101 GLY A O 1
ATOM 768 N N . GLN A 1 102 ? 2.161 15.112 -13.618 1.00 89.44 102 GL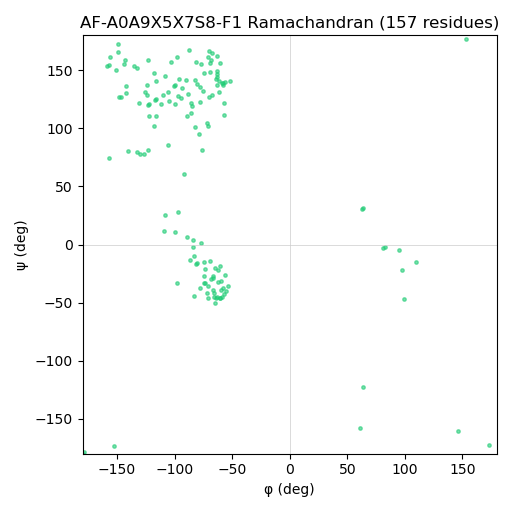N A N 1
ATOM 769 C CA . GLN A 1 102 ? 1.034 14.200 -13.365 1.00 89.44 102 GLN A CA 1
ATOM 770 C C . GLN A 1 102 ? 1.081 12.909 -14.202 1.00 89.44 102 GLN A C 1
ATOM 772 O O . GLN A 1 102 ? 0.176 12.085 -14.108 1.00 89.44 102 GLN A O 1
ATOM 777 N N . GLN A 1 103 ? 2.075 12.749 -15.078 1.00 94.00 103 GLN A N 1
ATOM 778 C CA . GLN A 1 103 ? 2.182 11.587 -15.960 1.00 94.00 103 GLN A CA 1
ATOM 779 C C . GLN A 1 103 ? 3.118 10.539 -15.366 1.00 94.00 103 GLN A C 1
ATOM 781 O O . GLN A 1 103 ? 4.177 10.893 -14.856 1.00 94.00 103 GLN A O 1
ATOM 786 N N . ALA A 1 104 ? 2.780 9.265 -15.531 1.00 95.94 104 ALA A N 1
ATOM 787 C CA . ALA A 1 104 ? 3.660 8.144 -15.225 1.00 95.94 104 ALA A CA 1
ATOM 788 C C . ALA A 1 104 ? 4.002 7.363 -16.500 1.00 95.94 104 ALA A C 1
ATOM 790 O O . ALA A 1 104 ? 3.147 7.161 -17.369 1.00 95.94 104 ALA A O 1
ATOM 791 N N . VAL A 1 105 ? 5.255 6.923 -16.609 1.00 97.88 105 VAL A N 1
ATOM 792 C CA . VAL A 1 105 ? 5.745 6.006 -17.654 1.00 97.88 105 VAL A CA 1
ATOM 793 C C . VAL A 1 105 ? 6.560 4.894 -17.012 1.00 97.88 105 VAL A C 1
ATOM 795 O O . VAL A 1 105 ? 7.155 5.112 -15.965 1.00 97.88 105 VAL A O 1
ATOM 798 N N . SER A 1 106 ? 6.610 3.712 -17.625 1.00 98.31 106 SER A N 1
ATOM 799 C CA . SER A 1 106 ? 7.431 2.611 -17.118 1.00 98.31 106 SER A CA 1
ATOM 800 C C . SER A 1 106 ? 8.366 2.081 -18.190 1.00 98.31 106 SER A C 1
ATOM 802 O O . SER A 1 106 ? 7.937 1.733 -19.290 1.00 98.31 106 SER A O 1
ATOM 804 N N . ARG A 1 107 ? 9.645 1.932 -17.838 1.00 97.88 107 ARG A N 1
ATOM 805 C CA . ARG A 1 107 ? 10.633 1.235 -18.676 1.00 97.88 107 ARG A CA 1
ATOM 806 C C . ARG A 1 107 ? 10.324 -0.259 -18.851 1.00 97.88 107 ARG A C 1
ATOM 808 O O . ARG A 1 107 ? 10.786 -0.859 -19.814 1.00 97.88 107 ARG A O 1
ATOM 815 N N . HIS A 1 108 ? 9.518 -0.847 -17.961 1.00 98.31 108 HIS A N 1
ATOM 816 C CA . HIS A 1 108 ? 9.092 -2.250 -18.042 1.00 98.31 108 HIS A CA 1
ATOM 817 C C . HIS A 1 108 ? 7.839 -2.439 -18.911 1.00 98.31 108 HIS A C 1
ATOM 819 O O . HIS A 1 108 ? 7.522 -3.564 -19.286 1.00 98.31 108 HIS A O 1
ATOM 825 N N . LEU A 1 109 ? 7.131 -1.354 -19.253 1.00 97.81 109 LEU A N 1
ATOM 826 C CA . LEU A 1 109 ? 5.897 -1.380 -20.042 1.00 97.81 109 LEU A CA 1
ATOM 827 C C . LEU A 1 109 ? 5.980 -0.370 -21.205 1.00 97.81 109 LEU A C 1
ATOM 829 O O . LEU A 1 109 ? 5.413 0.726 -21.127 1.00 97.81 109 LEU A O 1
ATOM 833 N N . PRO A 1 110 ? 6.696 -0.713 -22.295 1.00 96.31 110 PRO A N 1
ATOM 834 C CA . PRO A 1 110 ? 6.915 0.196 -23.415 1.00 96.31 110 PRO A CA 1
ATOM 835 C C . PRO A 1 110 ? 5.608 0.666 -24.061 1.00 96.31 110 PRO A C 1
ATOM 837 O O . PRO A 1 110 ? 4.680 -0.111 -24.271 1.00 96.31 110 PRO A O 1
ATOM 840 N N . GLY A 1 111 ? 5.554 1.951 -24.416 1.00 97.06 111 GLY A N 1
ATOM 841 C CA . GLY A 1 111 ? 4.389 2.561 -25.065 1.00 97.06 111 GLY A CA 1
ATOM 842 C C . GLY A 1 111 ? 3.257 2.962 -24.113 1.00 97.06 111 GLY A C 1
ATOM 843 O O . GLY A 1 111 ? 2.294 3.576 -24.566 1.00 97.06 111 GLY A O 1
ATOM 844 N N . ILE A 1 112 ? 3.375 2.680 -22.809 1.00 97.25 112 ILE A N 1
ATOM 845 C CA . ILE A 1 112 ? 2.379 3.074 -21.809 1.00 97.25 112 ILE A CA 1
ATOM 846 C C . ILE A 1 112 ? 2.766 4.407 -21.162 1.00 97.25 112 ILE A C 1
ATOM 848 O O . ILE A 1 112 ? 3.858 4.579 -20.619 1.00 97.25 112 ILE A O 1
ATOM 852 N N . ARG A 1 113 ? 1.820 5.348 -21.198 1.00 97.00 113 ARG A N 1
ATOM 853 C CA . ARG A 1 113 ? 1.832 6.603 -20.446 1.00 97.00 113 ARG A CA 1
ATOM 854 C C . ARG A 1 113 ? 0.412 6.900 -19.987 1.00 97.00 113 ARG A C 1
ATOM 856 O O . ARG A 1 113 ? -0.513 6.779 -20.788 1.00 97.00 113 ARG A O 1
ATOM 863 N N . PHE A 1 114 ? 0.244 7.320 -18.740 1.00 96.69 114 PHE A N 1
ATOM 864 C CA . PHE A 1 114 ? -1.064 7.723 -18.230 1.00 96.69 114 PHE A CA 1
ATOM 865 C C . PHE A 1 114 ? -0.968 8.890 -17.249 1.00 96.69 114 PHE A C 1
ATOM 867 O O . PHE A 1 114 ? 0.054 9.088 -16.591 1.00 96.69 114 PHE A O 1
ATOM 874 N N . THR A 1 115 ? -2.067 9.637 -17.141 1.00 95.81 115 THR A N 1
ATOM 875 C CA . THR A 1 115 ? -2.265 10.648 -16.100 1.00 95.81 115 THR A CA 1
ATOM 876 C C . THR A 1 115 ? -2.648 9.956 -14.798 1.00 95.81 115 THR A C 1
ATOM 878 O O . THR A 1 115 ? -3.642 9.230 -14.763 1.00 95.81 115 THR A O 1
ATOM 881 N N . GLY A 1 116 ? -1.876 10.175 -13.737 1.00 90.94 116 GLY A N 1
ATOM 882 C CA . GLY A 1 116 ? -2.165 9.633 -12.416 1.00 90.94 116 GLY A CA 1
ATOM 883 C C . GLY A 1 116 ? -3.468 10.184 -11.840 1.00 90.94 116 GLY A C 1
ATOM 884 O O . GLY A 1 116 ? -3.789 11.360 -12.001 1.00 90.94 116 GLY A O 1
ATOM 885 N N . ILE A 1 117 ? -4.202 9.323 -11.139 1.00 92.94 117 ILE A N 1
ATOM 886 C CA . ILE A 1 117 ? -5.313 9.717 -10.270 1.00 92.94 117 ILE A CA 1
ATOM 887 C C . ILE A 1 117 ? -4.797 9.574 -8.843 1.00 92.94 117 ILE A C 1
ATOM 889 O O . ILE A 1 117 ? -4.908 8.508 -8.234 1.00 92.94 117 ILE A O 1
ATOM 893 N N . THR A 1 118 ? -4.138 10.616 -8.345 1.00 91.19 118 THR A N 1
ATOM 894 C CA . THR A 1 118 ? -3.504 10.580 -7.027 1.00 91.19 118 THR A CA 1
ATOM 895 C C . THR A 1 118 ? -4.570 10.487 -5.939 1.00 91.19 118 THR A C 1
ATOM 897 O O . THR A 1 118 ? -5.512 11.275 -5.915 1.00 91.19 118 THR A O 1
ATOM 900 N N . HIS A 1 119 ? -4.424 9.527 -5.032 1.00 93.88 119 HIS A N 1
ATOM 901 C CA . HIS A 1 119 ? -5.319 9.333 -3.895 1.00 93.88 119 HIS A CA 1
ATOM 902 C C . HIS A 1 119 ? -4.544 8.706 -2.728 1.00 93.88 119 HIS A C 1
ATOM 904 O O . HIS A 1 119 ? -3.577 7.978 -2.968 1.00 93.88 119 HIS A O 1
ATOM 910 N N . PRO A 1 120 ? -4.929 8.968 -1.468 1.00 95.00 120 PRO A N 1
ATOM 911 C CA . PRO A 1 120 ? -4.388 8.216 -0.347 1.00 95.00 120 PRO A CA 1
ATOM 912 C C . PRO A 1 120 ? -4.933 6.784 -0.397 1.00 95.00 120 PRO A C 1
ATOM 914 O O . PRO A 1 120 ? -6.145 6.582 -0.450 1.00 95.00 120 PRO A O 1
ATOM 917 N N . GLY A 1 121 ? -4.048 5.788 -0.361 1.00 96.25 121 GLY A N 1
ATOM 918 C CA . GLY A 1 121 ? -4.467 4.386 -0.261 1.00 96.25 121 GLY A CA 1
ATOM 919 C C . GLY A 1 121 ? -5.102 4.051 1.095 1.00 96.25 121 GLY A C 1
ATOM 920 O O . GLY A 1 121 ? -5.980 3.196 1.165 1.00 96.25 121 GLY A O 1
ATOM 921 N N . LEU A 1 122 ? -4.687 4.743 2.164 1.00 96.50 122 LEU A N 1
ATOM 922 C CA . LEU A 1 122 ? -5.169 4.525 3.528 1.00 96.50 122 LEU A CA 1
ATOM 923 C C . LEU A 1 122 ? -5.155 5.842 4.315 1.00 96.50 122 LEU A C 1
ATOM 925 O O . LEU A 1 122 ? -4.128 6.511 4.396 1.00 96.50 122 LEU A O 1
ATOM 929 N N . PHE A 1 123 ? -6.289 6.198 4.915 1.00 95.81 123 PHE A N 1
ATOM 930 C CA . PHE A 1 123 ? -6.377 7.146 6.027 1.00 95.81 123 PHE A CA 1
ATOM 931 C C . PHE A 1 123 ? -7.667 6.883 6.815 1.00 95.81 123 PHE A C 1
ATOM 933 O O . PHE A 1 123 ? -8.630 6.333 6.281 1.00 95.81 123 PHE A O 1
ATOM 940 N N . GLY A 1 124 ? -7.685 7.252 8.093 1.00 96.56 124 GLY A N 1
ATOM 941 C CA . GLY A 1 124 ? -8.823 7.017 8.975 1.00 96.56 124 GLY A CA 1
ATOM 942 C C . GLY A 1 124 ? -8.574 7.545 10.383 1.00 96.56 124 GLY A C 1
ATOM 943 O O . GLY A 1 124 ? -7.516 8.104 10.673 1.00 96.56 124 GLY A O 1
ATOM 944 N N . THR A 1 125 ? -9.561 7.373 11.255 1.00 97.50 125 THR A N 1
ATOM 945 C CA . THR A 1 125 ? -9.462 7.699 12.681 1.00 97.50 125 THR A CA 1
ATOM 946 C C . THR A 1 125 ? -9.155 6.452 13.505 1.00 97.50 125 THR A C 1
ATOM 948 O O . THR A 1 125 ? -9.333 5.321 13.049 1.00 97.50 125 THR A O 1
ATOM 951 N N . ALA A 1 126 ? -8.672 6.654 14.732 1.00 96.81 126 ALA A N 1
ATOM 952 C CA . ALA A 1 126 ? -8.425 5.549 15.647 1.00 96.81 126 ALA A CA 1
ATOM 953 C C . ALA A 1 126 ? -9.741 4.819 15.990 1.00 96.81 126 ALA A C 1
ATOM 955 O O . ALA A 1 126 ? -10.749 5.480 16.263 1.00 96.81 126 ALA A O 1
ATOM 956 N N . PRO A 1 127 ? -9.754 3.474 16.015 1.00 96.56 127 PRO A N 1
ATOM 957 C CA . PRO A 1 127 ? -10.904 2.729 16.504 1.00 96.56 127 PRO A CA 1
ATOM 958 C C . PRO A 1 127 ? -11.067 2.905 18.016 1.00 96.56 127 PRO A C 1
ATOM 960 O O . PRO A 1 127 ? -10.101 3.134 18.745 1.00 96.56 127 PRO A O 1
ATOM 963 N N . SER A 1 128 ? -12.289 2.712 18.514 1.00 97.06 128 SER A N 1
ATOM 964 C CA . SER A 1 128 ? -12.483 2.481 19.947 1.00 97.06 128 SER A CA 1
ATOM 965 C C . SER A 1 128 ? -11.908 1.120 20.349 1.00 97.06 128 SER A C 1
ATOM 967 O O . SER A 1 128 ? -11.800 0.207 19.526 1.00 97.06 128 SER A O 1
ATOM 969 N N . THR A 1 129 ? -11.613 0.939 21.636 1.00 96.06 129 THR A N 1
ATOM 970 C CA . THR A 1 129 ? -11.147 -0.348 22.175 1.00 96.06 129 THR A CA 1
ATOM 971 C C . THR A 1 129 ? -12.108 -1.495 21.854 1.00 96.06 129 THR A C 1
ATOM 973 O O . THR A 1 129 ? -11.673 -2.585 21.497 1.00 96.06 129 THR A O 1
ATOM 976 N N . GLU A 1 130 ? -13.421 -1.255 21.933 1.00 97.56 130 GLU A N 1
ATOM 977 C CA . GLU A 1 130 ? -14.436 -2.265 21.605 1.00 97.56 130 GLU A CA 1
ATOM 978 C C . GLU A 1 130 ? -14.410 -2.635 20.115 1.00 97.56 130 GLU A C 1
ATOM 980 O O . GLU A 1 130 ? -14.514 -3.807 19.751 1.00 97.56 130 GLU A O 1
ATOM 985 N N . MET A 1 131 ? -14.254 -1.635 19.245 1.00 97.06 131 MET A N 1
ATOM 986 C CA . MET A 1 131 ? -14.190 -1.846 17.805 1.00 97.06 131 MET A CA 1
ATOM 987 C C . MET A 1 131 ? -12.939 -2.641 17.423 1.00 97.06 131 MET A C 1
ATOM 989 O O . MET A 1 131 ? -13.056 -3.620 16.687 1.00 97.06 131 MET A O 1
ATOM 993 N N . LEU A 1 132 ? -11.783 -2.287 17.992 1.00 96.31 132 LEU A N 1
ATOM 994 C CA . LEU A 1 132 ? -10.534 -3.022 17.804 1.00 96.31 132 LEU A CA 1
ATOM 995 C C . LEU A 1 132 ? -10.654 -4.474 18.294 1.00 96.31 132 LEU A C 1
ATOM 997 O O . LEU A 1 132 ? -10.316 -5.400 17.563 1.00 96.31 132 LEU A O 1
ATOM 1001 N N . ALA A 1 133 ? -11.220 -4.696 19.484 1.00 96.12 133 ALA A N 1
ATOM 1002 C CA . ALA A 1 133 ? -11.438 -6.044 20.012 1.00 96.12 133 ALA A CA 1
ATOM 1003 C C . ALA A 1 133 ? -12.333 -6.893 19.090 1.00 96.12 133 ALA A C 1
ATOM 1005 O O . ALA A 1 133 ? -12.073 -8.079 18.879 1.00 96.12 133 ALA A O 1
ATOM 1006 N N . ARG A 1 134 ? -13.369 -6.287 18.497 1.00 97.31 134 ARG A N 1
ATOM 1007 C CA . ARG A 1 134 ? -14.263 -6.957 17.544 1.00 97.31 134 ARG A CA 1
ATOM 1008 C C . ARG A 1 134 ? -13.553 -7.332 16.243 1.00 97.31 134 ARG A C 1
ATOM 1010 O O . ARG A 1 134 ? -13.844 -8.394 15.693 1.00 97.31 134 ARG A O 1
ATOM 1017 N N . TRP A 1 135 ? -12.672 -6.469 15.738 1.00 97.06 135 TRP A N 1
ATOM 1018 C CA . TRP A 1 135 ? -11.870 -6.740 14.542 1.00 97.06 135 TRP A CA 1
ATOM 1019 C C . TRP A 1 135 ? -10.910 -7.901 14.780 1.00 97.06 135 TRP A C 1
ATOM 1021 O O . TRP A 1 135 ? -10.979 -8.895 14.061 1.00 97.06 135 TRP A O 1
ATOM 1031 N N . ASN A 1 136 ? -10.150 -7.849 15.873 1.00 96.19 136 ASN A N 1
ATOM 1032 C CA . ASN A 1 136 ? -9.217 -8.912 16.234 1.00 96.19 136 ASN A CA 1
ATOM 1033 C C . ASN A 1 136 ? -9.941 -10.258 16.403 1.00 96.19 136 ASN A C 1
ATOM 1035 O O . ASN A 1 136 ? -9.510 -11.267 15.856 1.00 96.19 136 ASN A O 1
ATOM 1039 N N . ALA A 1 137 ? -11.087 -10.279 17.096 1.00 96.31 137 ALA A N 1
ATOM 1040 C CA . ALA A 1 137 ? -11.838 -11.512 17.330 1.00 96.31 137 ALA A CA 1
ATOM 1041 C C . ALA A 1 137 ? -12.354 -12.162 16.034 1.00 96.31 137 ALA A C 1
ATOM 1043 O O . ALA A 1 137 ? -12.240 -13.375 15.865 1.00 96.31 137 ALA A O 1
ATOM 1044 N N . ARG A 1 138 ? -12.930 -11.378 15.111 1.00 97.31 138 ARG A N 1
ATOM 1045 C CA . ARG A 1 138 ? -13.469 -11.931 13.854 1.00 97.31 138 ARG A CA 1
ATOM 1046 C C . ARG A 1 138 ? -12.365 -12.335 12.872 1.00 97.31 138 ARG A C 1
ATOM 1048 O O . ARG A 1 138 ? -12.557 -13.285 12.123 1.00 97.31 138 ARG A O 1
ATOM 1055 N N . GLU A 1 139 ? -11.241 -11.618 12.861 1.00 97.50 139 GLU A N 1
ATOM 1056 C CA . GLU A 1 139 ? -10.095 -11.926 11.998 1.00 97.50 139 GLU A CA 1
ATOM 1057 C C . GLU A 1 139 ? -9.376 -13.181 12.491 1.00 97.50 139 GLU A C 1
ATOM 1059 O O . GLU A 1 139 ? -9.106 -14.075 11.690 1.00 97.50 139 GLU A O 1
ATOM 1064 N N . GLN A 1 140 ? -9.198 -13.320 13.809 1.00 96.62 140 GLN A N 1
ATOM 1065 C CA . GLN A 1 140 ? -8.680 -14.549 14.405 1.00 96.62 140 GLN A CA 1
ATOM 1066 C C . GLN A 1 140 ? -9.588 -15.747 14.109 1.00 96.62 140 GLN A C 1
ATOM 1068 O O . GLN A 1 140 ? -9.107 -16.779 13.656 1.00 96.62 140 GLN A O 1
ATOM 1073 N N . ALA A 1 141 ? -10.907 -15.596 14.271 1.00 97.38 141 ALA A N 1
ATOM 1074 C CA . ALA A 1 141 ? -11.848 -16.673 13.973 1.00 97.38 141 ALA A CA 1
ATOM 1075 C C . ALA A 1 141 ? -11.780 -17.137 12.507 1.00 97.38 141 ALA A C 1
ATOM 1077 O O . ALA A 1 141 ? -12.012 -18.311 12.233 1.00 97.38 141 ALA A O 1
ATOM 1078 N N . LEU A 1 142 ? -11.464 -16.238 11.564 1.00 98.19 142 LEU A N 1
ATOM 1079 C CA . LEU A 1 142 ? -11.235 -16.600 10.165 1.00 98.19 142 LEU A CA 1
ATOM 1080 C C . LEU A 1 142 ? -9.919 -17.370 9.999 1.00 98.19 142 LEU A C 1
ATOM 1082 O O . LEU A 1 142 ? -9.910 -18.404 9.332 1.00 98.19 142 LEU A O 1
ATOM 1086 N N . ILE A 1 143 ? -8.833 -16.902 10.617 1.00 97.62 143 ILE A N 1
ATOM 1087 C CA . ILE A 1 143 ? -7.527 -17.581 10.599 1.00 97.62 143 ILE A CA 1
ATOM 1088 C C . ILE A 1 143 ? -7.648 -19.003 11.154 1.00 97.62 143 ILE A C 1
ATOM 1090 O O . ILE A 1 143 ? -7.145 -19.938 10.538 1.00 97.62 143 ILE A O 1
ATOM 1094 N N . ASP A 1 144 ? -8.392 -19.188 12.245 1.00 97.88 144 ASP A N 1
ATOM 1095 C CA . ASP A 1 144 ? -8.595 -20.489 12.892 1.00 97.88 144 ASP A CA 1
ATOM 1096 C C . ASP A 1 144 ? -9.264 -21.533 11.973 1.00 97.88 144 ASP A C 1
ATOM 1098 O O . ASP A 1 144 ? -9.166 -22.733 12.233 1.00 97.88 144 ASP A O 1
ATOM 1102 N N . THR A 1 145 ? -9.921 -21.110 10.881 1.00 98.69 145 THR A N 1
ATOM 1103 C CA . THR A 1 145 ? -10.516 -22.035 9.899 1.00 98.69 145 THR A CA 1
ATOM 1104 C C . THR A 1 145 ? -9.488 -22.714 8.992 1.00 98.69 145 THR A C 1
ATOM 1106 O O . THR A 1 145 ? -9.744 -23.824 8.524 1.00 98.69 145 THR A O 1
ATOM 1109 N N . ASP A 1 146 ? -8.338 -22.075 8.754 1.00 98.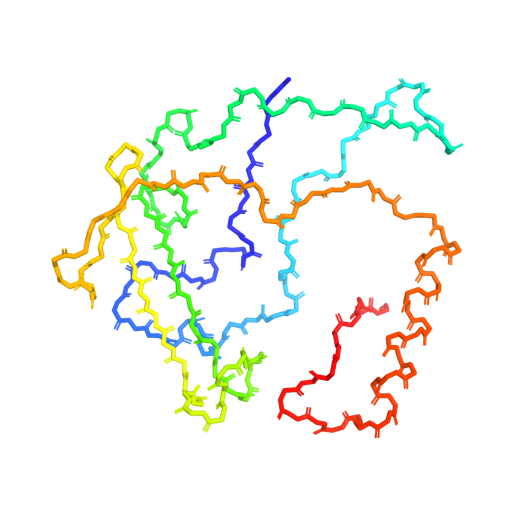31 146 ASP A N 1
ATOM 1110 C CA . ASP A 1 146 ? -7.216 -22.619 7.979 1.00 98.31 146 ASP A CA 1
ATOM 1111 C C . ASP A 1 146 ? -5.900 -21.915 8.382 1.00 98.31 146 ASP A C 1
ATOM 1113 O O . ASP A 1 146 ? -5.377 -21.067 7.649 1.00 98.31 146 ASP A O 1
ATOM 1117 N N . PRO A 1 147 ? -5.350 -22.234 9.570 1.00 96.50 147 PRO A N 1
ATOM 1118 C CA . PRO A 1 147 ? -4.253 -21.470 10.175 1.00 96.50 147 PRO A CA 1
ATOM 1119 C C . PRO A 1 147 ? -2.920 -21.602 9.430 1.00 96.50 147 PRO A C 1
ATOM 1121 O O . PRO A 1 147 ? -2.005 -20.821 9.668 1.00 96.50 147 PRO A O 1
ATOM 1124 N N . ASN A 1 148 ? -2.797 -22.581 8.529 1.00 97.00 148 ASN A N 1
ATOM 1125 C CA . ASN A 1 148 ? -1.579 -22.840 7.759 1.00 97.00 148 ASN A CA 1
ATOM 1126 C C . ASN A 1 148 ? -1.735 -22.471 6.274 1.00 97.00 148 ASN A C 1
ATOM 1128 O O . ASN A 1 148 ? -0.899 -22.863 5.453 1.00 97.00 148 ASN A O 1
ATOM 1132 N N . ARG A 1 149 ? -2.809 -21.760 5.902 1.00 97.50 149 ARG A N 1
ATOM 1133 C CA . ARG A 1 149 ? -3.054 -21.361 4.515 1.00 97.50 149 ARG A CA 1
ATOM 1134 C C . ARG A 1 149 ? -1.936 -20.464 3.992 1.00 97.50 149 ARG A C 1
ATOM 1136 O O . ARG A 1 149 ? -1.496 -19.541 4.672 1.00 97.50 149 ARG A O 1
ATOM 1143 N N . VAL A 1 150 ? -1.556 -20.670 2.731 1.00 96.81 150 VAL A N 1
ATOM 1144 C CA . VAL A 1 150 ? -0.643 -19.781 2.004 1.00 96.81 150 VAL A CA 1
ATOM 1145 C C . VAL A 1 150 ? -1.306 -19.273 0.714 1.00 96.81 150 VAL A C 1
ATOM 1147 O O . VAL A 1 150 ? -1.642 -20.092 -0.151 1.00 96.81 150 VAL A O 1
ATOM 1150 N N . PRO A 1 151 ? -1.484 -17.945 0.536 1.00 96.38 151 PRO A N 1
ATOM 1151 C CA . PRO A 1 151 ? -1.246 -16.865 1.512 1.00 96.38 151 PRO A CA 1
ATOM 1152 C C . PRO A 1 151 ? -2.160 -16.955 2.757 1.00 96.38 151 PRO A C 1
ATOM 1154 O O . PRO A 1 151 ? -3.200 -17.622 2.680 1.00 96.38 151 PRO A O 1
ATOM 1157 N N . PRO A 1 152 ? -1.829 -16.282 3.878 1.00 95.56 152 PRO A N 1
ATOM 1158 C CA . PRO A 1 152 ? -2.689 -16.267 5.062 1.00 95.56 152 PRO A CA 1
ATOM 1159 C C . PRO A 1 152 ? -4.063 -15.650 4.756 1.00 95.56 152 PRO A C 1
ATOM 1161 O O . PRO A 1 152 ? -4.220 -14.878 3.808 1.00 95.56 152 PRO A O 1
ATOM 1164 N N . LEU A 1 153 ? -5.079 -16.007 5.547 1.00 95.62 153 LEU A N 1
ATOM 1165 C CA . LEU A 1 153 ? -6.439 -15.470 5.392 1.00 95.62 153 LEU A CA 1
ATOM 1166 C C . LEU A 1 153 ? -6.573 -14.021 5.885 1.00 95.62 153 LEU A C 1
ATOM 1168 O O . LEU A 1 153 ? -7.363 -13.260 5.331 1.00 95.62 153 LEU A O 1
ATOM 1172 N N . ALA A 1 154 ? -5.815 -13.656 6.917 1.00 93.25 154 ALA A N 1
ATOM 1173 C CA . ALA A 1 154 ? -5.713 -12.312 7.475 1.00 93.25 154 ALA A CA 1
ATOM 1174 C C . ALA A 1 154 ? -4.371 -12.166 8.213 1.00 93.25 154 ALA A C 1
ATOM 1176 O O . ALA A 1 154 ? -3.743 -13.171 8.551 1.00 93.25 154 ALA A O 1
ATOM 1177 N N . VAL A 1 155 ? -3.950 -10.923 8.454 1.00 90.44 155 VAL A N 1
ATOM 1178 C CA . VAL A 1 155 ? -2.729 -10.578 9.201 1.00 90.44 155 VAL A CA 1
ATOM 1179 C C . VAL A 1 155 ? -3.098 -9.493 10.226 1.00 90.44 155 VAL A C 1
ATOM 1181 O O . VAL A 1 155 ? -2.953 -8.307 9.929 1.00 90.44 155 VAL A O 1
ATOM 1184 N N . PRO A 1 156 ? -3.706 -9.863 11.370 1.00 88.25 156 PRO A N 1
ATOM 1185 C CA . PRO A 1 156 ? -4.047 -8.907 12.419 1.00 88.25 156 PRO A CA 1
ATOM 1186 C C . PRO A 1 156 ? -2.770 -8.347 13.070 1.00 88.25 156 PRO A C 1
ATOM 1188 O O . PRO A 1 156 ? -1.698 -8.927 12.897 1.00 88.25 156 PRO A O 1
ATOM 1191 N N . PRO A 1 157 ? -2.862 -7.243 13.833 1.00 81.56 157 PRO A N 1
ATOM 1192 C CA . PRO A 1 157 ? -1.719 -6.708 14.565 1.00 81.56 157 PRO A CA 1
ATOM 1193 C C . PRO A 1 157 ? -1.110 -7.752 15.508 1.00 81.56 157 PRO A C 1
ATOM 1195 O O . PRO A 1 157 ? -1.849 -8.465 16.194 1.00 81.56 157 PRO A O 1
ATOM 1198 N N . ASP A 1 158 ? 0.221 -7.791 15.581 1.00 75.06 158 ASP A N 1
ATOM 1199 C CA . ASP A 1 158 ? 0.925 -8.560 16.606 1.00 75.06 158 ASP A CA 1
ATOM 1200 C C . ASP A 1 158 ? 0.588 -8.011 18.008 1.00 75.06 158 ASP A C 1
ATOM 1202 O O . ASP A 1 158 ? 0.379 -6.806 18.187 1.00 75.06 158 ASP A O 1
ATOM 1206 N N . ALA A 1 159 ? 0.484 -8.911 18.990 1.00 49.91 159 ALA A N 1
ATOM 1207 C CA . ALA A 1 159 ? 0.125 -8.593 20.377 1.00 49.91 159 ALA A CA 1
ATOM 1208 C C . ALA A 1 159 ? 1.272 -7.957 21.179 1.00 49.91 159 ALA A C 1
ATOM 1210 O O . ALA A 1 159 ? 2.439 -8.366 20.982 1.00 49.91 159 ALA A O 1
#

Nearest PDB structures (foldseek):
  2wkn-assembly2_F  TM=9.659E-01  e=7.813E-14  Delftia acidovorans

Radius of gyration: 18.54 Å; Cα contacts (8 Å, |Δi|>4): 202; chains: 1; bounding box: 36×45×47 Å

Foldseek 3Di:
DDWDFFQQQNQLDWPDQDQVSLAVRDPLRGGGDTDDDDDPPDDPPDDDDDDPPDDAPVVQADDTGARNQKHKDKAYALQGQHDDPCVVVRHIDMWMWGDDDQKTDTPVDPPDIDGDPDDDPDDDDDDDPVVLVVVVVVQVVQCVVPVPDGVGPDDRRDD

Secondary structure (DSSP, 8-state):
-------TTTT-S-SSS-THHHHS--TTS------PPP-TT--TT----------S-SS---SSSTTSSEEEEEE--TTTT--TTTTT--S-EEEEEEEETTEEE-TTSTT-EEE-----S---PPPPHHHHHHHHHHHHHHHTTSTT-SS-S--PPP-